Protein AF-K0Z812-F1 (afdb_monomer_lite)

Structure (mmCIF, N/CA/C/O backbone):
data_AF-K0Z812-F1
#
_entry.id   AF-K0Z812-F1
#
loop_
_atom_site.group_PDB
_atom_site.id
_atom_site.type_symbol
_atom_site.label_atom_id
_atom_site.label_alt_id
_atom_site.label_comp_id
_atom_site.label_asym_id
_atom_site.label_entity_id
_atom_site.label_seq_id
_atom_site.pdbx_PDB_ins_code
_atom_site.Cartn_x
_atom_site.Cartn_y
_atom_site.Cartn_z
_atom_site.occupancy
_atom_site.B_iso_or_equiv
_atom_site.auth_seq_id
_atom_site.auth_comp_id
_atom_site.auth_asym_id
_atom_site.auth_atom_id
_atom_site.pdbx_PDB_model_num
ATOM 1 N N . PHE A 1 1 ? 8.435 -4.847 -3.474 1.00 58.91 1 PHE A N 1
ATOM 2 C CA . PHE A 1 1 ? 7.929 -5.731 -2.408 1.00 58.91 1 PHE A CA 1
ATOM 3 C C . PHE A 1 1 ? 8.979 -5.856 -1.327 1.00 58.91 1 PHE A C 1
ATOM 5 O O . PHE A 1 1 ? 10.142 -6.065 -1.654 1.00 58.91 1 PHE A O 1
ATOM 12 N N . VAL A 1 2 ? 8.570 -5.692 -0.072 1.00 62.25 2 VAL A N 1
ATOM 13 C CA . VAL A 1 2 ? 9.416 -5.905 1.102 1.00 62.25 2 VAL A CA 1
ATOM 14 C C . VAL A 1 2 ? 9.025 -7.254 1.688 1.00 62.25 2 VAL A C 1
ATOM 16 O O . VAL A 1 2 ? 7.890 -7.426 2.107 1.00 62.25 2 VAL A O 1
ATOM 19 N N . TYR A 1 3 ? 9.936 -8.221 1.651 1.00 72.69 3 TYR A N 1
ATOM 20 C CA . TYR A 1 3 ? 9.693 -9.579 2.166 1.00 72.69 3 TYR A CA 1
ATOM 21 C C . TYR A 1 3 ? 10.886 -10.125 2.962 1.00 72.69 3 TYR A C 1
ATOM 23 O O . TYR A 1 3 ? 10.872 -11.259 3.429 1.00 72.69 3 TYR A O 1
ATOM 31 N N . ASN A 1 4 ? 11.951 -9.331 3.100 1.00 70.81 4 ASN A N 1
ATOM 32 C CA . ASN A 1 4 ? 13.080 -9.616 3.973 1.00 70.81 4 ASN A CA 1
ATOM 33 C C . ASN A 1 4 ? 13.702 -8.303 4.475 1.00 70.81 4 ASN A C 1
ATOM 35 O O . ASN A 1 4 ? 13.483 -7.237 3.900 1.00 70.81 4 ASN A O 1
ATOM 39 N N . GLN A 1 5 ? 14.519 -8.388 5.523 1.00 65.81 5 GLN A N 1
ATOM 40 C CA . GLN A 1 5 ? 15.109 -7.220 6.184 1.00 65.81 5 GLN A CA 1
ATOM 41 C C . GLN A 1 5 ? 15.986 -6.362 5.250 1.00 65.81 5 GLN A C 1
ATOM 43 O O . GLN A 1 5 ? 15.986 -5.141 5.335 1.00 65.81 5 GLN A O 1
ATOM 48 N N . ARG A 1 6 ? 16.675 -6.977 4.281 1.00 72.88 6 ARG A N 1
ATOM 49 C CA . ARG A 1 6 ? 17.511 -6.246 3.314 1.00 72.88 6 ARG A CA 1
ATOM 50 C C . ARG A 1 6 ? 16.681 -5.404 2.337 1.00 72.88 6 ARG A C 1
ATOM 52 O O . ARG A 1 6 ? 17.005 -4.248 2.086 1.00 72.88 6 ARG A O 1
ATOM 59 N N . THR A 1 7 ? 15.628 -5.988 1.764 1.00 76.25 7 THR A N 1
ATOM 60 C CA . THR A 1 7 ? 14.717 -5.281 0.846 1.00 76.25 7 THR A CA 1
ATOM 61 C C . THR A 1 7 ? 13.880 -4.248 1.585 1.00 76.25 7 THR A C 1
ATOM 63 O O . THR A 1 7 ? 13.607 -3.188 1.024 1.00 76.25 7 THR A O 1
ATOM 66 N N . ARG A 1 8 ? 13.546 -4.520 2.853 1.00 78.19 8 ARG A N 1
ATOM 67 C CA . ARG A 1 8 ? 12.929 -3.563 3.770 1.00 78.19 8 ARG A CA 1
ATOM 68 C C . ARG A 1 8 ? 13.746 -2.290 3.847 1.00 78.19 8 ARG A C 1
ATOM 70 O O . ARG A 1 8 ? 13.245 -1.238 3.467 1.00 78.19 8 ARG A O 1
ATOM 77 N N . ASP A 1 9 ? 14.995 -2.399 4.283 1.00 78.19 9 ASP A N 1
ATOM 78 C CA . ASP A 1 9 ? 15.815 -1.219 4.532 1.00 78.19 9 ASP A CA 1
ATOM 79 C C . ASP A 1 9 ? 16.061 -0.445 3.229 1.00 78.19 9 ASP A C 1
ATOM 81 O O . ASP A 1 9 ? 16.053 0.778 3.230 1.00 78.19 9 ASP A O 1
ATOM 85 N N . GLN A 1 10 ? 16.205 -1.118 2.084 1.00 79.81 10 GLN A N 1
ATOM 86 C CA . GLN A 1 10 ? 16.386 -0.427 0.805 1.00 79.81 10 GLN A CA 1
ATOM 87 C C . GLN A 1 10 ? 15.133 0.349 0.358 1.00 79.81 10 GLN A C 1
ATOM 89 O O . GLN A 1 10 ? 15.231 1.515 -0.026 1.00 79.81 10 GLN A O 1
ATOM 94 N N . VAL A 1 11 ? 13.957 -0.285 0.389 1.00 85.25 11 VAL A N 1
ATOM 95 C CA . VAL A 1 11 ? 12.711 0.321 -0.107 1.00 85.25 11 VAL A CA 1
ATOM 96 C C . VAL A 1 11 ? 12.183 1.361 0.876 1.00 85.25 11 VAL A C 1
ATOM 98 O O . VAL A 1 11 ? 11.852 2.477 0.475 1.00 85.25 11 VAL A O 1
ATOM 101 N N . LEU A 1 12 ? 12.133 1.022 2.165 1.00 86.75 12 LEU A N 1
ATOM 102 C CA . LEU A 1 12 ? 11.583 1.909 3.182 1.00 86.75 12 LEU A CA 1
ATOM 103 C C . LEU A 1 12 ? 12.490 3.109 3.441 1.00 86.75 12 LEU A C 1
ATOM 105 O O . LEU A 1 12 ? 11.960 4.190 3.672 1.00 86.75 12 LEU A O 1
ATOM 109 N N . ASN A 1 13 ? 13.821 2.988 3.342 1.00 88.25 13 ASN A N 1
ATOM 110 C CA . ASN A 1 13 ? 14.682 4.172 3.436 1.00 88.25 13 ASN A CA 1
ATOM 111 C C . ASN A 1 13 ? 14.466 5.134 2.268 1.00 88.25 13 ASN A C 1
ATOM 113 O O . ASN A 1 13 ? 14.434 6.343 2.487 1.00 88.25 13 ASN A O 1
ATOM 117 N N . SER A 1 14 ? 14.284 4.620 1.047 1.00 89.19 14 SER A N 1
ATOM 118 C CA . SER A 1 14 ? 13.990 5.469 -0.112 1.00 89.19 14 SER A CA 1
ATOM 119 C C . SER A 1 14 ? 12.664 6.211 0.067 1.00 89.19 14 SER A C 1
ATOM 121 O O . SER A 1 14 ? 12.622 7.430 -0.094 1.00 89.19 14 SER A O 1
ATOM 123 N N . LEU A 1 15 ? 11.605 5.510 0.488 1.00 90.88 15 LEU A N 1
ATOM 124 C CA . LEU A 1 15 ? 10.319 6.141 0.789 1.00 90.88 15 LEU A CA 1
ATOM 125 C C . LEU A 1 15 ? 10.441 7.162 1.930 1.00 90.88 15 LEU A C 1
ATOM 127 O O . LEU A 1 15 ? 9.929 8.271 1.818 1.00 90.88 15 LEU A O 1
ATOM 131 N N . ASN A 1 16 ? 11.177 6.827 2.991 1.00 92.00 16 ASN A N 1
ATOM 132 C CA . ASN A 1 16 ? 11.406 7.709 4.135 1.00 92.00 16 ASN A CA 1
ATOM 133 C C . ASN A 1 16 ? 12.079 9.021 3.717 1.00 92.00 16 ASN A C 1
ATOM 135 O O . ASN A 1 16 ? 11.671 10.096 4.144 1.00 92.00 16 ASN A O 1
ATOM 139 N N . GLN A 1 17 ? 13.090 8.954 2.847 1.00 90.94 17 GLN A N 1
ATOM 140 C CA . GLN A 1 17 ? 13.742 10.149 2.308 1.00 90.94 17 GLN A CA 1
ATOM 141 C C . GLN A 1 17 ? 12.770 11.022 1.507 1.00 90.94 17 GLN A C 1
ATOM 143 O O . GLN A 1 17 ? 12.786 12.243 1.659 1.00 90.94 17 GLN A O 1
ATOM 148 N N . ILE A 1 18 ? 11.900 10.407 0.697 1.00 91.94 18 ILE A N 1
ATOM 149 C CA . ILE A 1 18 ? 10.873 11.128 -0.066 1.00 91.94 18 ILE A CA 1
ATOM 150 C C . ILE A 1 18 ? 9.899 11.835 0.883 1.00 91.94 18 ILE A C 1
ATOM 152 O O . ILE A 1 18 ? 9.652 13.027 0.713 1.00 91.94 18 ILE A O 1
ATOM 156 N N . LEU A 1 19 ? 9.376 11.140 1.896 1.00 92.56 19 LEU A N 1
ATOM 157 C CA . LEU A 1 19 ? 8.429 11.727 2.851 1.00 92.56 19 LEU A CA 1
ATOM 158 C C . LEU A 1 19 ? 9.067 12.847 3.682 1.00 92.56 19 LEU A C 1
ATOM 160 O O . LEU A 1 19 ? 8.454 13.899 3.844 1.00 92.56 19 LEU A O 1
ATOM 164 N N . LYS A 1 20 ? 10.322 12.683 4.121 1.00 92.88 20 LYS A N 1
ATOM 165 C CA . LYS A 1 20 ? 11.082 13.741 4.809 1.00 92.88 20 LYS A CA 1
ATOM 166 C C . LYS A 1 20 ? 11.235 14.996 3.956 1.00 92.88 20 LYS A C 1
ATOM 168 O O . LYS A 1 20 ? 11.011 16.097 4.451 1.00 92.88 20 LYS A O 1
ATOM 173 N N . LEU A 1 21 ? 11.580 14.837 2.677 1.00 91.62 21 LEU A N 1
ATOM 174 C CA . LEU A 1 21 ? 11.695 15.964 1.751 1.00 91.62 21 LEU A CA 1
ATOM 175 C C . LEU A 1 21 ? 10.351 16.685 1.587 1.00 91.62 21 LEU A C 1
ATOM 177 O O . LEU A 1 21 ? 10.301 17.909 1.659 1.00 91.62 21 LEU A O 1
ATOM 181 N N . ARG A 1 22 ? 9.261 15.929 1.403 1.00 91.44 22 ARG A N 1
ATOM 182 C CA . ARG A 1 22 ? 7.909 16.490 1.264 1.00 91.44 22 ARG A CA 1
ATOM 183 C C . ARG A 1 22 ? 7.452 17.210 2.534 1.00 91.44 22 ARG A C 1
ATOM 185 O O . ARG A 1 22 ? 6.857 18.277 2.432 1.00 91.44 22 ARG A O 1
ATOM 192 N N . ARG A 1 23 ? 7.784 16.682 3.719 1.00 90.56 23 ARG A N 1
ATOM 193 C CA . ARG A 1 23 ? 7.514 17.336 5.012 1.00 90.56 23 ARG A CA 1
ATOM 194 C C . ARG A 1 23 ? 8.215 18.696 5.098 1.00 90.56 23 ARG A C 1
ATOM 196 O O . ARG A 1 23 ? 7.539 19.688 5.335 1.00 90.56 23 ARG A O 1
ATOM 203 N N . SER A 1 24 ? 9.514 18.760 4.783 1.00 89.62 24 SER A N 1
ATOM 204 C CA . SER A 1 24 ? 10.275 20.027 4.735 1.00 89.62 24 SER A CA 1
ATOM 205 C C . SER A 1 24 ? 9.658 21.026 3.754 1.00 89.62 24 SER A C 1
ATOM 207 O O . SER A 1 24 ? 9.414 22.174 4.100 1.00 89.62 24 SER A O 1
ATOM 209 N N . GLN A 1 25 ? 9.325 20.577 2.538 1.00 88.25 25 GLN A N 1
ATOM 210 C CA . GLN A 1 25 ? 8.702 21.430 1.517 1.00 88.25 25 GLN A CA 1
ATOM 211 C C . GLN A 1 25 ? 7.349 21.987 1.964 1.00 88.25 25 GLN A C 1
ATOM 213 O O . GLN A 1 25 ? 7.013 23.123 1.642 1.00 88.25 25 GLN A O 1
ATOM 218 N N . LYS A 1 26 ? 6.568 21.193 2.697 1.00 86.62 26 LYS A N 1
ATOM 219 C CA . LYS A 1 26 ? 5.289 21.623 3.255 1.00 86.62 26 LYS A CA 1
ATOM 220 C C . LYS A 1 26 ? 5.469 22.642 4.383 1.00 86.62 26 LYS A C 1
ATOM 222 O O . LYS A 1 26 ? 4.702 23.592 4.450 1.00 86.62 26 LYS A O 1
ATOM 227 N N . GLU A 1 27 ? 6.462 22.456 5.248 1.00 85.6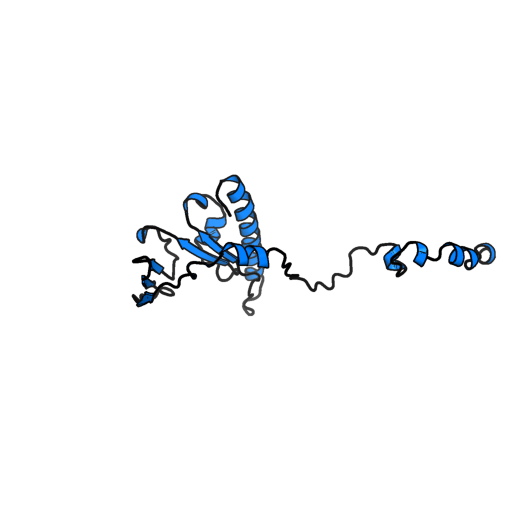9 27 GLU A N 1
ATOM 228 C CA . GLU A 1 27 ? 6.781 23.392 6.337 1.00 85.69 27 GLU A CA 1
ATOM 229 C C . GLU A 1 27 ? 7.329 24.731 5.811 1.00 85.69 27 GLU A C 1
ATOM 231 O O . GLU A 1 27 ? 7.041 25.787 6.373 1.00 85.69 27 GLU A O 1
ATOM 236 N N . GLU A 1 28 ? 8.082 24.701 4.708 1.00 83.25 28 GLU A N 1
ATOM 237 C CA . GLU A 1 28 ? 8.608 25.889 4.024 1.00 83.25 28 GLU A CA 1
ATOM 238 C C . GLU A 1 28 ? 7.547 26.617 3.181 1.00 83.25 28 GLU A C 1
ATOM 240 O O . GLU A 1 28 ? 7.614 27.839 3.004 1.00 83.25 28 GLU A O 1
ATOM 245 N N . ALA A 1 29 ? 6.557 25.889 2.657 1.00 74.56 29 ALA A N 1
ATOM 246 C CA . ALA A 1 29 ? 5.450 26.474 1.920 1.00 74.56 29 ALA A CA 1
ATOM 247 C C . ALA A 1 29 ? 4.619 27.365 2.856 1.00 74.56 29 ALA A C 1
ATOM 249 O O . ALA A 1 29 ? 4.039 26.925 3.848 1.00 74.56 29 ALA A O 1
ATOM 250 N N . THR A 1 30 ? 4.537 28.658 2.537 1.00 60.22 30 THR A N 1
ATOM 251 C CA . THR A 1 30 ? 3.676 29.584 3.279 1.00 60.22 30 THR A CA 1
ATOM 252 C C . THR A 1 30 ? 2.234 29.072 3.186 1.00 60.22 30 THR A C 1
ATOM 254 O O . THR A 1 30 ? 1.785 28.795 2.080 1.00 60.22 30 THR A O 1
ATOM 257 N N . HIS A 1 31 ? 1.525 28.985 4.322 1.00 58.34 31 HIS A N 1
ATOM 258 C CA . HIS A 1 31 ? 0.164 28.453 4.587 1.00 58.34 31 HIS A CA 1
ATOM 259 C C . HIS A 1 31 ? -0.979 28.655 3.550 1.00 58.34 31 HIS A C 1
ATOM 261 O O . HIS A 1 31 ? -2.111 28.259 3.820 1.00 58.34 31 HIS A O 1
ATOM 267 N N . LYS A 1 32 ? -0.760 29.304 2.404 1.00 54.28 32 LYS A N 1
ATOM 268 C CA . LYS A 1 32 ? -1.778 29.673 1.413 1.00 54.28 32 LYS A CA 1
ATOM 269 C C . LYS A 1 32 ? -1.907 28.728 0.216 1.00 54.28 32 LYS A C 1
ATOM 271 O O . LYS A 1 32 ? -2.903 28.850 -0.488 1.00 54.28 32 LYS A O 1
ATOM 276 N N . GLU A 1 33 ? -0.986 27.791 -0.006 1.00 55.53 33 GLU A N 1
ATOM 277 C CA . GLU A 1 33 ? -1.113 26.807 -1.091 1.00 55.53 33 GLU A CA 1
ATOM 278 C C . GLU A 1 33 ? -1.049 25.380 -0.545 1.00 55.53 33 GLU A C 1
ATOM 280 O O . GLU A 1 33 ? -0.054 24.969 0.046 1.00 55.53 33 GLU A O 1
ATOM 285 N N . SER A 1 34 ? -2.125 24.612 -0.742 1.00 59.72 34 SER A N 1
ATOM 286 C CA . SER A 1 34 ? -2.127 23.170 -0.499 1.00 59.72 34 SER A CA 1
ATOM 287 C C . SER A 1 34 ? -1.229 22.504 -1.542 1.00 59.72 34 SER A C 1
ATOM 289 O O . SER A 1 34 ? -1.623 22.345 -2.702 1.00 59.72 34 SER A O 1
ATOM 291 N N . THR A 1 35 ? -0.011 22.142 -1.156 1.00 70.19 35 THR A N 1
ATOM 292 C CA . THR A 1 35 ? 0.916 21.429 -2.033 1.00 70.19 35 THR A CA 1
ATOM 293 C C . THR A 1 35 ? 0.464 19.977 -2.177 1.00 70.19 35 THR A C 1
ATOM 295 O O . THR A 1 35 ? 0.576 19.163 -1.266 1.00 70.19 35 THR A O 1
ATOM 298 N N . LEU A 1 36 ? -0.084 19.640 -3.344 1.00 79.19 36 LEU A N 1
ATOM 299 C CA . LEU A 1 36 ? -0.382 18.257 -3.706 1.00 79.19 36 LEU A CA 1
ATOM 300 C C . LEU A 1 36 ? 0.896 17.589 -4.213 1.00 79.19 36 LEU A C 1
ATOM 302 O O . LEU A 1 36 ? 1.455 17.977 -5.240 1.00 79.19 36 LEU A O 1
ATOM 306 N N . PHE A 1 37 ? 1.363 16.571 -3.497 1.00 87.81 37 PHE A N 1
ATOM 307 C CA . PHE A 1 37 ? 2.573 15.854 -3.873 1.00 87.81 37 PHE A CA 1
ATOM 308 C C . PHE A 1 37 ? 2.285 14.732 -4.867 1.00 87.81 37 PHE A C 1
ATOM 310 O O . PHE A 1 37 ? 1.422 13.880 -4.649 1.00 87.81 37 PHE A O 1
ATOM 317 N N . HIS A 1 38 ? 3.055 14.691 -5.954 1.00 83.19 38 HIS A N 1
ATOM 318 C CA . HIS A 1 38 ? 2.987 13.631 -6.956 1.00 83.19 38 HIS A CA 1
ATOM 319 C C . HIS A 1 38 ? 4.343 12.919 -7.106 1.00 83.19 38 HIS A C 1
ATOM 321 O O . HIS A 1 38 ? 5.391 13.541 -6.915 1.00 83.19 38 HIS A O 1
ATOM 327 N N . PRO A 1 39 ? 4.352 11.607 -7.406 1.00 87.62 39 PRO A N 1
ATOM 328 C CA . PRO A 1 39 ? 3.183 10.722 -7.428 1.00 87.62 39 PRO A CA 1
ATOM 329 C C . PRO A 1 39 ? 2.639 10.461 -6.010 1.00 87.62 39 PRO A C 1
ATOM 331 O O . PRO A 1 39 ? 3.371 10.610 -5.025 1.00 87.62 39 PRO A O 1
ATOM 334 N N . HIS A 1 40 ? 1.360 10.089 -5.919 1.00 91.56 40 HIS A N 1
ATOM 335 C CA . HIS A 1 40 ? 0.753 9.624 -4.670 1.00 91.56 40 HIS A CA 1
ATOM 336 C C . HIS A 1 40 ? 1.126 8.161 -4.437 1.00 91.56 40 HIS A C 1
ATOM 338 O O . HIS A 1 40 ? 0.930 7.326 -5.322 1.00 91.56 40 HIS A O 1
ATOM 344 N N . TYR A 1 41 ? 1.677 7.847 -3.270 1.00 92.00 41 TYR A N 1
ATOM 345 C CA . TYR A 1 41 ? 2.083 6.489 -2.920 1.00 92.00 41 TYR A CA 1
ATOM 346 C C . TYR A 1 41 ? 0.973 5.779 -2.149 1.00 92.00 41 TYR A C 1
ATOM 348 O O . TYR A 1 41 ? 0.372 6.354 -1.251 1.00 92.00 41 TYR A O 1
ATOM 356 N N . VAL A 1 42 ? 0.719 4.513 -2.477 1.00 92.06 42 VAL A N 1
ATOM 357 C CA . VAL A 1 42 ? -0.163 3.641 -1.691 1.00 92.06 42 VAL A CA 1
ATOM 358 C C . VAL A 1 42 ? 0.685 2.508 -1.135 1.00 92.06 42 VAL A C 1
ATOM 360 O O . VAL A 1 42 ? 1.282 1.746 -1.898 1.00 92.06 42 VAL A O 1
ATOM 363 N N . VAL A 1 43 ? 0.766 2.417 0.190 1.00 90.69 43 VAL A N 1
ATOM 364 C CA . VAL A 1 43 ? 1.527 1.381 0.889 1.00 90.69 43 VAL A CA 1
ATOM 365 C C . VAL A 1 43 ? 0.551 0.381 1.487 1.00 90.69 43 VAL A C 1
ATOM 367 O O . VAL A 1 43 ? -0.252 0.724 2.348 1.00 90.69 43 VAL A O 1
ATOM 370 N N . LEU A 1 44 ? 0.637 -0.864 1.023 1.00 90.12 44 LEU A N 1
ATOM 371 C CA . LEU A 1 44 ? -0.090 -1.991 1.597 1.00 90.12 44 LEU A CA 1
ATOM 372 C C . LEU A 1 44 ? 0.819 -2.696 2.611 1.00 90.12 44 LEU A C 1
ATOM 374 O O . LEU A 1 44 ? 1.864 -3.231 2.229 1.00 90.12 44 LEU A O 1
ATOM 378 N N . VAL A 1 45 ? 0.423 -2.702 3.880 1.00 87.50 45 VAL A N 1
ATOM 379 C CA . VAL A 1 45 ? 1.123 -3.396 4.966 1.00 87.50 45 VAL A CA 1
ATOM 380 C C . VAL A 1 45 ? 0.317 -4.635 5.330 1.00 87.50 45 VAL A C 1
ATOM 382 O O . VAL A 1 45 ? -0.795 -4.533 5.835 1.00 87.50 45 VAL A O 1
ATOM 385 N N . THR A 1 46 ? 0.871 -5.807 5.031 1.00 86.31 46 THR A N 1
ATOM 386 C CA . THR A 1 46 ? 0.246 -7.109 5.330 1.00 86.31 46 THR A CA 1
ATOM 387 C C . THR A 1 46 ? 0.831 -7.794 6.561 1.00 86.31 46 THR A C 1
ATOM 389 O O . THR A 1 46 ? 0.327 -8.824 6.982 1.00 86.31 46 THR A O 1
ATOM 392 N N . ASP A 1 47 ? 1.962 -7.295 7.056 1.00 83.88 47 ASP A N 1
ATOM 393 C CA . ASP A 1 47 ? 2.602 -7.760 8.283 1.00 83.88 47 ASP A CA 1
ATOM 394 C C . ASP A 1 47 ? 3.316 -6.564 8.915 1.00 83.88 47 ASP A C 1
ATOM 396 O O . ASP A 1 47 ? 4.365 -6.119 8.431 1.00 83.88 47 ASP A O 1
ATOM 400 N N . GLU A 1 48 ? 2.731 -6.018 9.980 1.00 80.00 48 GLU A N 1
ATOM 401 C CA . GLU A 1 48 ? 3.282 -4.873 10.707 1.00 80.00 48 GLU A CA 1
ATOM 402 C C . GLU A 1 48 ? 4.674 -5.171 11.286 1.00 80.00 48 GLU A C 1
ATOM 404 O O . GLU A 1 48 ? 5.527 -4.285 11.388 1.00 80.00 48 GLU A O 1
ATOM 409 N N . LYS A 1 49 ? 4.994 -6.443 11.562 1.00 82.94 49 LYS A N 1
ATOM 410 C CA . LYS A 1 49 ? 6.303 -6.818 12.117 1.00 82.94 49 LYS A CA 1
ATOM 411 C C . LYS A 1 49 ? 7.458 -6.496 11.185 1.00 82.94 49 LYS A C 1
ATOM 413 O O . LYS A 1 49 ? 8.593 -6.347 11.632 1.00 82.94 49 LYS A O 1
ATOM 418 N N . LEU A 1 50 ? 7.183 -6.380 9.889 1.00 80.12 50 LEU A N 1
ATOM 419 C CA . LEU A 1 50 ? 8.186 -5.987 8.914 1.00 80.12 50 LEU A CA 1
ATOM 420 C C . LEU A 1 50 ? 8.541 -4.507 9.017 1.00 80.12 50 LEU A C 1
ATOM 422 O O . LEU A 1 50 ? 9.655 -4.157 8.647 1.00 80.12 50 LEU A O 1
ATOM 426 N N . ILE A 1 51 ? 7.647 -3.648 9.502 1.00 82.81 51 ILE A N 1
ATOM 427 C CA . ILE A 1 51 ? 7.908 -2.210 9.648 1.00 82.81 51 ILE A CA 1
ATOM 428 C C . ILE A 1 51 ? 8.286 -1.813 11.077 1.00 82.81 51 ILE A C 1
ATOM 430 O O . ILE A 1 51 ? 8.847 -0.730 11.247 1.00 82.81 51 ILE A O 1
ATOM 434 N N . LEU A 1 52 ? 8.075 -2.698 12.060 1.00 80.19 52 LEU A N 1
ATOM 435 C CA . LEU A 1 52 ? 8.544 -2.516 13.436 1.00 80.19 52 LEU A CA 1
ATOM 436 C C . LEU A 1 52 ? 10.026 -2.105 13.479 1.00 80.19 52 LEU A C 1
ATOM 438 O O . LEU A 1 52 ? 10.869 -2.603 12.723 1.00 80.19 52 LEU A O 1
ATOM 442 N N . ASP A 1 53 ? 10.316 -1.154 14.367 1.00 82.56 53 ASP A N 1
ATOM 443 C CA . ASP A 1 53 ? 11.624 -0.525 14.595 1.00 82.56 53 ASP A CA 1
ATOM 444 C C . ASP A 1 53 ? 12.227 0.232 13.394 1.00 82.56 53 ASP A C 1
ATOM 446 O O . ASP A 1 53 ? 13.365 0.706 13.459 1.00 82.56 53 ASP A O 1
ATOM 450 N N . HIS A 1 54 ? 11.493 0.388 12.287 1.00 85.50 54 HIS A N 1
ATOM 451 C CA . HIS A 1 54 ? 11.943 1.201 11.162 1.00 85.50 54 HIS A CA 1
ATOM 452 C C . HIS A 1 54 ? 11.540 2.673 11.349 1.00 85.50 54 HIS A C 1
ATOM 454 O O . HIS A 1 54 ? 10.415 2.983 11.726 1.00 85.50 54 HIS A O 1
ATOM 460 N N . ILE A 1 55 ? 12.428 3.6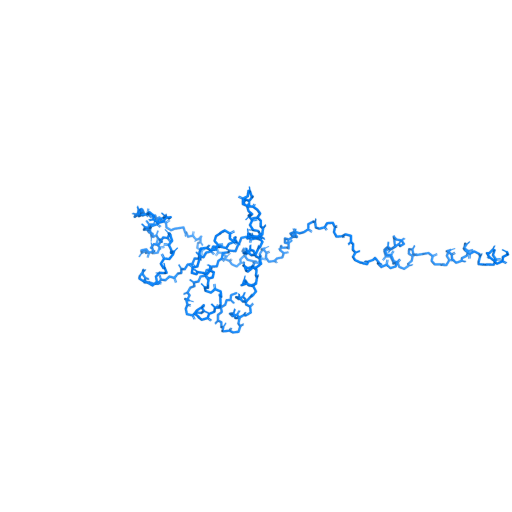06 10.985 1.00 87.00 55 ILE A N 1
ATOM 461 C CA . ILE A 1 55 ? 12.216 5.065 11.139 1.00 87.00 55 ILE A CA 1
ATOM 462 C C . ILE A 1 55 ? 10.956 5.554 10.401 1.00 87.00 55 ILE A C 1
ATOM 464 O O . ILE A 1 55 ? 10.327 6.521 10.809 1.00 87.00 55 ILE A O 1
ATOM 468 N N . ILE A 1 56 ? 10.564 4.865 9.324 1.00 87.50 56 ILE A N 1
ATOM 469 C CA . ILE A 1 56 ? 9.333 5.163 8.568 1.00 87.50 56 ILE A CA 1
ATOM 470 C C . ILE A 1 56 ? 8.070 5.086 9.439 1.00 87.50 56 ILE A C 1
ATOM 472 O O . ILE A 1 56 ? 7.081 5.721 9.094 1.00 87.50 56 ILE A O 1
ATOM 476 N N . MET A 1 57 ? 8.094 4.343 10.556 1.00 85.94 57 MET A N 1
ATOM 477 C CA . MET A 1 57 ? 6.939 4.229 11.446 1.00 85.94 57 MET A CA 1
ATOM 478 C C . MET A 1 57 ? 6.483 5.578 11.991 1.00 85.94 57 MET A C 1
ATOM 480 O O . MET A 1 57 ? 5.293 5.734 12.224 1.00 85.94 57 MET A O 1
ATOM 484 N N . GLU A 1 58 ? 7.376 6.562 12.138 1.00 87.06 58 GLU A N 1
ATOM 485 C CA . GLU A 1 58 ? 6.992 7.931 12.510 1.00 87.06 58 GLU A CA 1
ATOM 486 C C . GLU A 1 58 ? 5.922 8.475 11.548 1.00 87.06 58 GLU A C 1
ATOM 488 O O . GLU A 1 58 ? 4.855 8.901 11.975 1.00 87.06 58 GLU A O 1
ATOM 493 N N . PHE A 1 59 ? 6.154 8.328 10.241 1.00 88.56 59 PHE A N 1
ATOM 494 C CA . PHE A 1 59 ? 5.222 8.749 9.194 1.00 88.56 59 PHE A CA 1
ATOM 495 C C . PHE A 1 59 ? 4.003 7.850 9.042 1.00 88.56 59 PHE A C 1
ATOM 497 O O . PHE A 1 59 ? 3.057 8.256 8.382 1.00 88.56 59 PHE A O 1
ATOM 504 N N . PHE A 1 60 ? 4.062 6.607 9.523 1.00 86.94 60 PHE A N 1
ATOM 505 C CA . PHE A 1 60 ? 2.931 5.678 9.433 1.00 86.94 60 PHE A CA 1
ATOM 506 C C . PHE A 1 60 ? 2.037 5.727 10.666 1.00 86.94 60 PHE A C 1
ATOM 508 O O . PHE A 1 60 ? 0.876 5.332 10.603 1.00 86.94 60 PHE A O 1
ATOM 515 N N . THR A 1 61 ? 2.592 6.208 11.776 1.00 82.25 61 THR A N 1
ATOM 516 C CA . THR A 1 61 ? 1.840 6.562 12.971 1.00 82.25 61 THR A CA 1
ATOM 517 C C . THR A 1 61 ? 1.163 7.906 12.745 1.00 82.25 61 THR A C 1
ATOM 519 O O . THR A 1 61 ? -0.016 8.036 13.038 1.00 82.25 61 THR A O 1
ATOM 522 N N . GLU A 1 62 ? 1.861 8.897 12.190 1.00 81.62 62 GLU A N 1
ATOM 523 C CA . GLU A 1 62 ? 1.228 10.127 11.700 1.00 81.62 62 GLU A CA 1
ATOM 524 C C . GLU A 1 62 ? 0.402 9.840 10.427 1.00 81.62 62 GLU A C 1
ATOM 526 O O . GLU A 1 62 ? 0.665 8.862 9.738 1.00 81.62 62 GLU A O 1
ATOM 531 N N . ASP A 1 63 ? -0.604 10.659 10.101 1.00 84.06 63 ASP A N 1
ATOM 532 C CA . ASP A 1 63 ? -1.345 10.542 8.832 1.00 84.06 63 ASP A CA 1
ATOM 533 C C . ASP A 1 63 ? -0.527 11.189 7.692 1.00 84.06 63 ASP A C 1
ATOM 535 O O . ASP A 1 63 ? -0.419 12.420 7.639 1.00 84.06 63 ASP A O 1
ATOM 539 N N . PRO A 1 64 ? 0.065 10.414 6.755 1.00 88.00 64 PRO A N 1
ATOM 540 C CA . PRO A 1 64 ? 0.929 10.965 5.721 1.00 88.00 64 PRO A CA 1
ATOM 541 C C . PRO A 1 64 ? 0.153 11.354 4.454 1.00 88.00 64 PRO A C 1
ATOM 543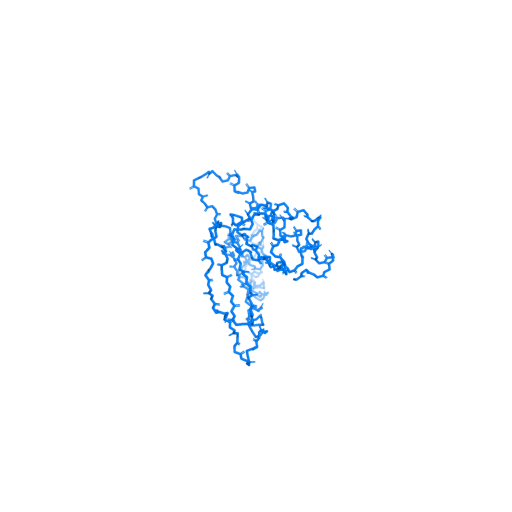 O O . PRO A 1 64 ? 0.775 11.619 3.418 1.00 88.00 64 PRO A O 1
ATOM 546 N N . THR A 1 65 ? -1.185 11.414 4.506 1.00 88.25 65 THR A N 1
ATOM 547 C CA . THR A 1 65 ? -2.037 11.735 3.348 1.00 88.25 65 THR A CA 1
ATOM 548 C C . THR A 1 65 ? -1.659 13.081 2.733 1.00 88.25 65 THR A C 1
ATOM 550 O O . THR A 1 65 ? -1.521 13.195 1.513 1.00 88.25 65 THR A O 1
ATOM 553 N N . GLU A 1 66 ? -1.361 14.078 3.567 1.00 87.75 66 GLU A N 1
ATOM 554 C CA . GLU A 1 66 ? -0.914 15.404 3.123 1.00 87.75 66 GLU A CA 1
ATOM 555 C C . GLU A 1 66 ? 0.483 15.396 2.481 1.00 87.75 66 GLU A C 1
ATOM 557 O O . GLU A 1 66 ? 0.837 16.325 1.763 1.00 87.75 66 GLU A O 1
ATOM 562 N N . LEU A 1 67 ? 1.279 14.345 2.696 1.00 90.25 67 LEU A N 1
ATOM 563 C CA . LEU A 1 67 ? 2.569 14.122 2.034 1.00 90.25 67 LEU A CA 1
ATOM 564 C C . LEU A 1 67 ? 2.419 13.294 0.747 1.00 90.25 67 LEU A C 1
ATOM 566 O O . LEU A 1 67 ? 3.417 12.864 0.158 1.00 90.25 67 LEU A O 1
ATOM 570 N N . GLY A 1 68 ? 1.188 13.052 0.289 1.00 90.62 68 GLY A N 1
ATOM 571 C CA . GLY A 1 68 ? 0.895 12.251 -0.897 1.00 90.62 68 GLY A CA 1
ATOM 572 C C . GLY A 1 68 ? 1.214 10.770 -0.694 1.00 90.62 68 GLY A C 1
ATOM 573 O O . GLY A 1 68 ? 1.837 10.149 -1.563 1.00 90.62 68 GLY A O 1
ATOM 574 N N . CYS A 1 69 ? 0.879 10.228 0.476 1.00 92.88 69 CYS A N 1
ATOM 575 C CA . CYS A 1 69 ? 1.039 8.818 0.808 1.00 92.88 69 CYS A CA 1
ATOM 576 C C . CYS A 1 69 ? -0.184 8.315 1.583 1.00 92.88 69 CYS A C 1
ATOM 578 O O . CYS A 1 69 ? -0.564 8.914 2.578 1.00 92.88 69 CYS A O 1
ATOM 580 N N . SER A 1 70 ? -0.779 7.203 1.159 1.00 91.19 70 SER A N 1
ATOM 581 C CA . SER A 1 70 ? -1.871 6.529 1.871 1.00 91.19 70 SER A CA 1
ATOM 582 C C . SER A 1 70 ? -1.451 5.135 2.307 1.00 91.19 70 SER A C 1
ATOM 584 O O . SER A 1 70 ? -0.711 4.444 1.601 1.00 91.19 70 SER A O 1
ATOM 586 N N . LEU A 1 71 ? -1.952 4.720 3.464 1.00 89.81 71 LEU A N 1
ATOM 587 C CA . LEU A 1 71 ? -1.618 3.453 4.098 1.00 89.81 71 LEU A CA 1
ATOM 588 C C . LEU A 1 71 ? -2.847 2.554 4.126 1.00 89.81 71 LEU A C 1
ATOM 590 O O . LEU A 1 71 ? -3.949 3.004 4.429 1.00 89.81 71 LEU A O 1
ATOM 594 N N . ILE A 1 72 ? -2.649 1.281 3.807 1.00 90.81 72 ILE A N 1
ATOM 595 C CA . ILE A 1 72 ? -3.667 0.243 3.917 1.00 90.81 72 ILE A CA 1
ATOM 596 C C . ILE A 1 72 ? -3.055 -0.881 4.744 1.00 90.81 72 ILE A C 1
ATOM 598 O O . ILE A 1 72 ? -2.150 -1.575 4.276 1.00 90.81 72 ILE A O 1
ATOM 602 N N . PHE A 1 73 ? -3.549 -1.043 5.966 1.00 88.38 73 PHE A N 1
ATOM 603 C CA . PHE A 1 73 ? -3.168 -2.135 6.853 1.00 88.38 73 PHE A CA 1
ATOM 604 C C . PHE A 1 73 ? -4.131 -3.303 6.673 1.00 88.38 73 PHE A C 1
ATOM 606 O O . PHE A 1 73 ? -5.346 -3.113 6.589 1.00 88.38 73 PHE A O 1
ATOM 613 N N . VAL A 1 74 ? -3.579 -4.507 6.589 1.00 88.88 74 VAL A N 1
ATOM 614 C CA . VAL A 1 74 ? -4.340 -5.752 6.532 1.00 88.88 74 VAL A CA 1
ATOM 615 C C . VAL A 1 74 ? -4.019 -6.530 7.795 1.00 88.88 74 VAL A C 1
ATOM 617 O O . VAL A 1 74 ? -2.916 -7.047 7.929 1.00 88.88 74 VAL A O 1
ATOM 620 N N . GLU A 1 75 ? -4.992 -6.597 8.696 1.00 87.00 75 GLU A N 1
ATOM 621 C CA . GLU A 1 75 ? -4.874 -7.256 9.995 1.00 87.00 75 GLU A CA 1
ATOM 622 C C . GLU A 1 75 ? -5.984 -8.293 10.170 1.00 87.00 75 GLU A C 1
ATOM 624 O O . GLU A 1 75 ? -7.119 -8.086 9.738 1.00 87.00 75 GLU A O 1
ATOM 629 N N . ASP A 1 76 ? -5.662 -9.394 10.852 1.00 83.56 76 ASP A N 1
ATOM 630 C CA . ASP A 1 76 ? -6.632 -10.451 11.167 1.00 83.56 76 ASP A CA 1
ATOM 631 C C . ASP A 1 76 ? -7.535 -10.080 12.356 1.00 83.56 76 ASP A C 1
ATOM 633 O O . ASP A 1 76 ? -8.634 -10.618 12.510 1.00 83.56 76 ASP A O 1
ATOM 637 N N . VAL A 1 77 ? -7.072 -9.179 13.230 1.00 81.88 77 VAL A N 1
ATOM 638 C CA . VAL A 1 77 ? -7.759 -8.816 14.475 1.00 81.88 77 VAL A CA 1
ATOM 639 C C . VAL A 1 77 ? -7.949 -7.304 14.541 1.00 81.88 77 VAL A C 1
ATOM 641 O O . VAL A 1 77 ? -6.984 -6.550 14.493 1.00 81.88 77 VAL A O 1
ATOM 644 N N . MET A 1 78 ? -9.193 -6.850 14.735 1.00 75.12 78 MET A N 1
ATOM 645 C CA . MET A 1 78 ? -9.515 -5.415 14.835 1.00 75.12 78 MET A CA 1
ATOM 646 C C . MET A 1 78 ? -8.743 -4.688 15.943 1.00 75.12 78 MET A C 1
ATOM 648 O O . MET A 1 78 ? -8.455 -3.508 15.799 1.00 75.12 78 MET A O 1
ATOM 652 N N . SER A 1 79 ? -8.399 -5.362 17.043 1.00 73.56 79 SER A N 1
ATOM 653 C CA . SER A 1 79 ? -7.631 -4.751 18.137 1.00 73.56 79 SER A CA 1
ATOM 654 C C . SER A 1 79 ? -6.162 -4.492 17.797 1.00 73.56 79 SER A C 1
ATOM 656 O O . SER A 1 79 ? -5.492 -3.818 18.569 1.00 73.56 79 SER A O 1
ATOM 658 N N . SER A 1 80 ? -5.655 -5.059 16.701 1.00 75.75 80 SER A N 1
ATOM 659 C CA . SER A 1 80 ? -4.289 -4.822 16.216 1.00 75.75 80 SER A CA 1
ATOM 660 C C . SER A 1 80 ? -4.185 -3.560 15.358 1.00 75.75 80 SER A C 1
ATOM 662 O O . SER A 1 80 ? -3.091 -3.162 14.982 1.00 75.75 80 SER A O 1
ATOM 664 N N . LEU A 1 81 ? -5.314 -2.934 15.022 1.00 75.81 81 LEU A N 1
ATOM 665 C CA . LEU A 1 81 ? -5.343 -1.709 14.236 1.00 75.81 81 LEU A CA 1
ATOM 666 C C . LEU A 1 81 ? -4.756 -0.545 15.050 1.00 75.81 81 LEU A C 1
ATOM 668 O O . LEU A 1 81 ? -5.142 -0.322 16.197 1.00 75.81 81 LEU A O 1
ATOM 672 N N . SER A 1 82 ? -3.838 0.203 14.436 1.00 70.88 82 SER A N 1
ATOM 673 C CA . SER A 1 82 ? -3.259 1.421 15.012 1.00 70.88 82 SER A CA 1
ATOM 674 C C . SER A 1 82 ? -4.329 2.481 15.316 1.00 70.88 82 SER A C 1
ATOM 676 O O . SER A 1 82 ? -5.340 2.586 14.618 1.00 70.88 82 SER A O 1
ATOM 678 N N . GLU A 1 83 ? -4.087 3.304 16.338 1.00 69.44 83 GLU A N 1
ATOM 679 C CA . GLU A 1 83 ? -5.046 4.291 16.860 1.00 69.44 83 GLU A CA 1
ATOM 680 C C . GLU A 1 83 ? -5.458 5.363 15.838 1.00 69.44 83 GLU A C 1
ATOM 682 O O . GLU A 1 83 ? -6.551 5.914 15.931 1.00 69.44 83 GLU A O 1
ATOM 687 N N . ASN A 1 84 ? -4.620 5.640 14.836 1.00 74.56 84 ASN A N 1
ATOM 688 C CA . ASN A 1 84 ? -4.867 6.694 13.846 1.00 74.56 84 ASN A CA 1
ATOM 689 C C . ASN A 1 84 ? -5.638 6.211 12.606 1.00 74.56 84 ASN A C 1
ATOM 691 O O . ASN A 1 84 ? -5.765 6.940 11.621 1.00 74.56 84 ASN A O 1
ATOM 695 N N . ILE A 1 85 ? -6.164 4.984 12.632 1.00 81.00 85 ILE A N 1
ATOM 696 C CA . ILE A 1 85 ? -6.953 4.438 11.528 1.00 81.00 85 ILE A CA 1
ATOM 697 C C . ILE A 1 85 ? -8.347 5.068 11.528 1.00 81.00 85 ILE A C 1
ATOM 699 O O . ILE A 1 85 ? -9.163 4.837 12.415 1.00 81.00 85 ILE A O 1
ATOM 703 N N . GLN A 1 86 ? -8.627 5.847 10.484 1.00 85.81 86 GLN A N 1
ATOM 704 C CA . GLN A 1 86 ? -9.901 6.554 10.329 1.00 85.81 86 GLN A CA 1
ATOM 705 C C . GLN A 1 86 ? -10.974 5.708 9.630 1.00 85.81 86 GLN A C 1
ATOM 707 O O . GLN A 1 86 ? -12.165 5.900 9.859 1.00 85.81 86 GLN A O 1
ATOM 712 N N . THR A 1 87 ? -10.575 4.764 8.778 1.00 90.50 87 THR A N 1
ATOM 713 C CA . THR A 1 87 ? -11.505 3.952 7.984 1.00 90.50 87 THR A CA 1
ATOM 714 C C . THR A 1 87 ? -11.217 2.478 8.209 1.00 90.50 87 THR A C 1
ATOM 716 O O . THR A 1 87 ? -10.099 2.016 7.989 1.00 90.50 87 THR A O 1
ATOM 719 N N . VAL A 1 88 ? -12.238 1.733 8.633 1.00 92.00 88 VAL A N 1
ATOM 720 C CA . VAL A 1 88 ? -12.144 0.307 8.962 1.00 92.00 88 VAL A CA 1
ATOM 721 C C . VAL A 1 88 ? -13.126 -0.474 8.105 1.00 92.00 88 VAL A C 1
ATOM 723 O O . VAL A 1 88 ? -14.342 -0.273 8.168 1.00 92.00 88 VAL A O 1
ATOM 726 N N . ILE A 1 89 ? -12.581 -1.410 7.335 1.00 93.06 89 ILE A N 1
ATOM 727 C CA . ILE A 1 89 ? -13.337 -2.338 6.501 1.00 93.06 89 ILE A CA 1
ATOM 728 C C . ILE A 1 89 ? -13.137 -3.740 7.065 1.00 93.06 89 ILE A C 1
ATOM 730 O O . ILE A 1 89 ? -12.012 -4.221 7.156 1.00 93.06 89 ILE A O 1
ATOM 734 N N . ASN A 1 90 ? -14.235 -4.402 7.417 1.00 92.25 90 ASN A N 1
ATOM 735 C CA . ASN A 1 90 ? -14.226 -5.787 7.862 1.00 92.25 90 ASN A CA 1
ATOM 736 C C . ASN A 1 90 ? -14.670 -6.709 6.722 1.00 92.25 90 ASN A C 1
ATOM 738 O O . ASN A 1 90 ? -15.730 -6.508 6.129 1.00 92.25 90 ASN A O 1
ATOM 742 N N . ILE A 1 91 ? -13.884 -7.739 6.426 1.00 92.38 91 ILE A N 1
ATOM 743 C CA . ILE A 1 91 ? -14.219 -8.748 5.419 1.00 92.38 91 ILE A CA 1
ATOM 744 C C . ILE A 1 91 ? -14.884 -9.928 6.131 1.00 92.38 91 ILE A C 1
ATOM 746 O O . ILE A 1 91 ? -14.227 -10.667 6.857 1.00 92.38 91 ILE A O 1
ATOM 750 N N . LYS A 1 92 ? -16.201 -10.091 5.945 1.00 89.38 92 LYS A N 1
ATOM 751 C CA . LYS A 1 92 ? -16.997 -11.117 6.644 1.00 89.38 92 LYS A CA 1
ATOM 752 C C . LYS A 1 92 ? -16.824 -12.491 6.007 1.00 89.38 92 LYS A C 1
ATOM 754 O O . LYS A 1 92 ? -16.605 -13.483 6.697 1.00 89.38 92 LYS A O 1
ATOM 759 N N . ASP A 1 93 ? -16.949 -12.548 4.687 1.00 90.81 93 ASP A N 1
ATOM 760 C CA . ASP A 1 93 ? -16.796 -13.770 3.908 1.00 90.81 93 ASP A CA 1
ATOM 761 C C . ASP A 1 93 ? -16.190 -13.466 2.531 1.00 90.81 93 ASP A C 1
ATOM 763 O O . ASP A 1 93 ? -15.738 -12.355 2.254 1.00 90.81 93 ASP A O 1
ATOM 767 N N . ARG A 1 94 ? -16.151 -14.473 1.651 1.00 89.25 94 ARG A N 1
ATOM 768 C CA . ARG A 1 94 ? -15.563 -14.332 0.316 1.00 89.25 94 ARG A CA 1
ATOM 769 C C . ARG A 1 94 ? -16.237 -13.243 -0.523 1.00 89.25 94 ARG A C 1
ATOM 771 O O . ARG A 1 94 ? -15.556 -12.658 -1.348 1.00 89.25 94 ARG A O 1
ATOM 778 N N . ASN A 1 95 ? -17.526 -12.986 -0.332 1.00 93.44 95 ASN A N 1
ATOM 779 C CA . ASN A 1 95 ? -18.358 -12.160 -1.200 1.00 93.44 95 ASN A CA 1
ATOM 780 C C . ASN A 1 95 ? -18.915 -10.913 -0.495 1.00 93.44 95 ASN A C 1
ATOM 782 O O . ASN A 1 95 ? -19.474 -10.045 -1.171 1.00 93.44 95 ASN A O 1
ATOM 786 N N . THR A 1 96 ? -18.830 -10.831 0.833 1.00 95.31 96 THR A N 1
ATOM 787 C CA . THR A 1 96 ? -19.403 -9.743 1.628 1.00 95.31 96 THR A CA 1
ATOM 788 C C . THR A 1 96 ? -18.384 -9.115 2.572 1.00 95.31 96 THR A C 1
ATOM 790 O O . THR A 1 96 ? -17.528 -9.778 3.162 1.00 95.31 96 THR A O 1
ATOM 793 N N . GLY A 1 97 ? -18.497 -7.800 2.716 1.00 94.50 97 GLY A N 1
ATOM 794 C CA . GLY A 1 97 ? -17.744 -7.001 3.668 1.00 94.50 97 GLY A CA 1
ATOM 795 C C . GLY A 1 97 ? -18.652 -5.985 4.347 1.00 94.50 97 GLY A C 1
ATOM 796 O O . GLY A 1 97 ? -19.808 -5.804 3.964 1.00 94.50 97 GLY A O 1
ATOM 797 N N . GLN A 1 98 ? -18.126 -5.327 5.368 1.00 95.19 98 GLN A N 1
ATOM 798 C CA . GLN A 1 98 ? -18.810 -4.276 6.102 1.00 95.19 98 GLN A CA 1
ATOM 799 C C . GLN A 1 98 ? -17.869 -3.095 6.307 1.00 95.19 98 GLN A C 1
ATOM 801 O O . GLN A 1 98 ? -16.754 -3.250 6.804 1.00 95.19 98 GLN A O 1
ATOM 806 N N . LEU A 1 99 ? -18.328 -1.906 5.932 1.00 94.56 99 LEU A N 1
ATOM 807 C CA . LEU A 1 99 ? -17.692 -0.645 6.276 1.00 94.56 99 LEU A CA 1
ATOM 808 C C . LEU A 1 99 ? -18.079 -0.320 7.715 1.00 94.56 99 LEU A C 1
ATOM 810 O O . LEU A 1 99 ? -19.188 0.145 7.977 1.00 94.56 99 LEU A O 1
ATOM 814 N N . VAL A 1 100 ? -17.190 -0.639 8.650 1.00 93.06 100 VAL A N 1
ATOM 815 C CA . VAL A 1 100 ? -17.433 -0.456 10.084 1.00 93.06 100 VAL A CA 1
ATOM 816 C C . VAL A 1 100 ? -17.335 1.027 10.421 1.00 93.06 100 VAL A C 1
ATOM 818 O O . VAL A 1 100 ? -18.255 1.595 11.009 1.00 93.06 100 VAL A O 1
ATOM 821 N N . MET A 1 101 ? -16.253 1.662 9.973 1.00 93.06 101 MET A N 1
ATOM 822 C CA . MET A 1 101 ? -15.944 3.066 10.223 1.00 93.06 101 MET A CA 1
ATOM 823 C C . MET A 1 101 ? -15.454 3.724 8.935 1.00 93.06 101 MET A C 1
ATOM 825 O O . MET A 1 101 ?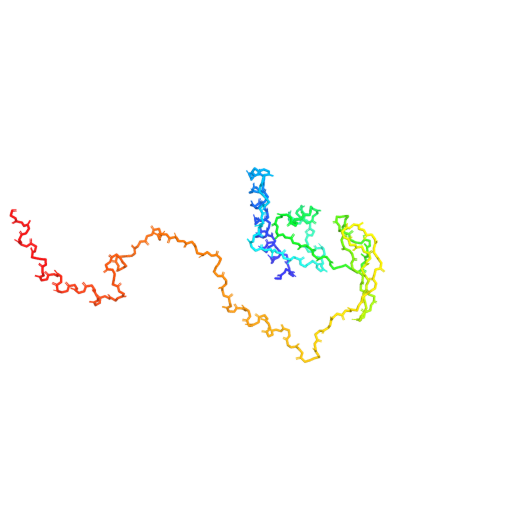 -14.712 3.103 8.177 1.00 93.06 101 MET A O 1
ATOM 829 N N . GLU A 1 102 ? -15.850 4.968 8.701 1.00 93.50 102 GLU A N 1
ATOM 830 C CA . GLU A 1 102 ? -15.405 5.799 7.585 1.00 93.50 102 GLU A CA 1
ATOM 831 C C . GLU A 1 102 ? -15.056 7.188 8.114 1.00 93.50 102 GLU A C 1
ATOM 833 O O . GLU A 1 102 ? -15.901 7.830 8.734 1.00 93.50 102 GLU A O 1
ATOM 838 N N . GLU A 1 103 ? -13.816 7.633 7.901 1.00 89.25 103 GLU A N 1
ATOM 839 C CA . GLU A 1 103 ? -13.340 8.958 8.338 1.00 89.25 103 GLU A CA 1
ATOM 840 C C . GLU A 1 103 ? -13.618 9.248 9.833 1.00 89.25 103 GLU A C 1
ATOM 842 O O . GLU A 1 103 ? -14.016 10.342 10.228 1.00 89.25 103 GLU A O 1
ATOM 847 N N . GLY A 1 104 ? -13.456 8.235 10.688 1.00 87.31 104 GLY A N 1
ATOM 848 C CA . GLY A 1 104 ? -13.711 8.307 12.130 1.00 87.31 104 GLY A CA 1
ATOM 849 C C . GLY A 1 104 ? -15.186 8.180 12.527 1.00 87.31 104 GLY A C 1
ATOM 850 O O . GLY A 1 104 ? -15.504 8.142 13.716 1.00 87.31 104 GLY A O 1
ATOM 851 N N . VAL A 1 105 ? -16.103 8.083 11.561 1.00 91.56 105 VAL A N 1
ATOM 852 C CA . VAL A 1 105 ? -17.545 7.965 11.796 1.00 91.56 105 VAL A CA 1
ATOM 853 C C . VAL A 1 105 ? -17.988 6.513 11.646 1.00 91.56 105 VAL A C 1
ATOM 855 O O . VAL A 1 105 ? -17.753 5.866 10.627 1.00 91.56 105 VAL A O 1
ATOM 858 N N . LEU A 1 106 ? -18.672 5.988 12.663 1.00 92.25 106 LEU A N 1
ATOM 859 C CA . LEU A 1 106 ? -19.267 4.653 12.613 1.00 92.25 106 LEU A CA 1
ATOM 860 C C . LEU A 1 106 ? -20.388 4.612 11.555 1.00 92.25 106 LEU A C 1
ATOM 862 O O . LEU A 1 106 ? -21.330 5.404 11.626 1.00 92.25 106 LEU A O 1
ATOM 866 N N . LYS A 1 107 ? -20.298 3.685 10.593 1.00 92.00 107 LYS A N 1
ATOM 867 C CA . LYS A 1 107 ? -21.255 3.555 9.474 1.00 92.00 107 LYS A CA 1
ATOM 868 C C . LYS A 1 107 ? -21.940 2.191 9.366 1.00 92.00 107 LYS A C 1
ATOM 870 O O . LYS A 1 107 ? -23.032 2.127 8.808 1.00 92.00 107 LYS A O 1
ATOM 875 N N . GLU A 1 108 ? -21.298 1.119 9.832 1.00 92.44 108 GLU A N 1
ATOM 876 C CA . GLU A 1 108 ? -21.795 -0.275 9.819 1.00 92.44 108 GLU A CA 1
ATOM 877 C C . GLU A 1 108 ? -22.492 -0.726 8.517 1.00 92.44 108 GLU A C 1
ATOM 879 O O . GLU A 1 108 ? -23.445 -1.504 8.533 1.00 92.44 108 GLU A O 1
ATOM 884 N N . THR A 1 109 ? -22.021 -0.258 7.362 1.00 95.44 109 THR A N 1
ATOM 885 C CA . THR A 1 109 ? -22.700 -0.481 6.079 1.00 95.44 109 THR A CA 1
ATOM 886 C C . THR A 1 109 ? -22.194 -1.752 5.404 1.00 95.44 109 THR A C 1
ATOM 888 O O . THR A 1 109 ? -21.010 -1.861 5.088 1.00 95.44 109 THR A O 1
ATOM 891 N N . ASP A 1 110 ? -23.086 -2.708 5.148 1.00 95.88 110 ASP A N 1
ATOM 892 C CA . ASP A 1 110 ? -22.754 -3.936 4.419 1.00 95.88 110 ASP A CA 1
ATOM 893 C C . ASP A 1 110 ? -22.604 -3.682 2.913 1.00 95.88 110 ASP A C 1
ATOM 895 O O . ASP A 1 110 ? -23.384 -2.947 2.302 1.00 95.88 110 ASP A O 1
ATOM 899 N N . PHE A 1 111 ? -21.620 -4.333 2.294 1.00 95.69 111 PHE A N 1
ATOM 900 C CA . PHE A 1 111 ? -21.368 -4.251 0.859 1.00 95.69 111 PHE A CA 1
ATOM 901 C C . PHE A 1 111 ? -20.927 -5.600 0.277 1.00 95.69 111 PHE A C 1
ATOM 903 O O . PHE A 1 111 ? -20.525 -6.524 0.991 1.00 95.69 111 PHE A O 1
ATOM 910 N N . ARG A 1 112 ? -21.023 -5.730 -1.051 1.00 95.62 112 ARG A N 1
ATOM 911 C CA . ARG A 1 112 ? -20.550 -6.914 -1.782 1.00 95.62 112 ARG A CA 1
ATOM 912 C C . ARG A 1 112 ? -19.167 -6.651 -2.351 1.00 95.62 112 ARG A C 1
ATOM 914 O O . ARG A 1 112 ? -18.923 -5.580 -2.895 1.00 95.62 112 ARG A O 1
ATOM 921 N N . LEU A 1 113 ? -18.289 -7.635 -2.219 1.00 92.75 113 LEU A N 1
ATOM 922 C CA . LEU A 1 113 ? -16.933 -7.568 -2.741 1.00 92.75 113 LEU A CA 1
ATOM 923 C C . LEU A 1 113 ? -16.940 -7.767 -4.252 1.00 92.75 113 LEU A C 1
ATOM 925 O O . LEU A 1 113 ? -17.586 -8.682 -4.771 1.00 92.75 113 LEU A O 1
ATOM 929 N N . ASP A 1 114 ? -16.172 -6.929 -4.937 1.00 92.38 114 ASP A N 1
ATOM 930 C CA . ASP A 1 114 ? -15.890 -7.115 -6.349 1.00 92.38 114 ASP A CA 1
ATOM 931 C C . ASP A 1 114 ? -14.824 -8.197 -6.536 1.00 92.38 114 ASP A C 1
ATOM 933 O O . ASP A 1 114 ? -13.834 -8.293 -5.802 1.00 92.38 114 ASP A O 1
ATOM 937 N N . HIS A 1 115 ? -15.020 -9.023 -7.559 1.00 89.00 115 HIS A N 1
ATOM 938 C CA . HIS A 1 115 ? -14.095 -10.088 -7.916 1.00 89.00 115 HIS A CA 1
ATOM 939 C C . HIS A 1 115 ? -13.686 -9.976 -9.373 1.00 89.00 115 HIS A C 1
ATOM 941 O O . HIS A 1 115 ? -14.498 -9.685 -10.251 1.00 89.00 115 HIS A O 1
ATOM 947 N N . PHE A 1 116 ? -12.417 -10.282 -9.633 1.00 88.88 116 PHE A N 1
ATOM 948 C CA . PHE A 1 116 ? -11.969 -10.502 -10.996 1.00 88.88 116 PHE A CA 1
ATOM 949 C C . PHE A 1 116 ? -12.717 -11.694 -11.620 1.00 88.88 116 PHE A C 1
ATOM 951 O O . PHE A 1 116 ? -13.014 -12.663 -10.910 1.00 88.88 116 PHE A O 1
ATOM 958 N N . PRO A 1 117 ? -12.986 -11.658 -12.938 1.00 90.50 117 PRO A N 1
ATOM 959 C CA . PRO A 1 117 ? -13.468 -12.818 -13.680 1.00 90.50 117 PRO A CA 1
ATOM 960 C C . PRO A 1 117 ? -12.582 -14.054 -13.459 1.00 90.50 117 PRO A C 1
ATOM 962 O O . PRO A 1 117 ? -11.388 -13.934 -13.180 1.00 90.50 117 PRO A O 1
ATOM 965 N N . ALA A 1 118 ? -13.156 -15.251 -13.589 1.00 86.06 118 ALA A N 1
ATOM 966 C CA . ALA A 1 118 ? -12.465 -16.507 -13.274 1.00 86.06 118 ALA A CA 1
ATOM 967 C C . ALA A 1 118 ? -11.200 -16.752 -14.122 1.00 86.06 118 ALA A C 1
ATOM 969 O O . ALA A 1 118 ? -10.257 -17.383 -13.654 1.00 86.06 118 ALA A O 1
ATOM 970 N N . ASP A 1 119 ? -11.179 -16.242 -15.349 1.00 89.94 119 ASP A N 1
ATOM 971 C CA . ASP A 1 119 ? -10.110 -16.355 -16.342 1.00 89.94 119 ASP A CA 1
ATOM 972 C C . ASP A 1 119 ? -9.209 -15.110 -16.408 1.00 89.94 119 ASP A C 1
ATOM 974 O O . ASP A 1 119 ? -8.396 -14.957 -17.321 1.00 89.94 119 ASP A O 1
ATOM 978 N N . TYR A 1 120 ? -9.339 -14.203 -15.441 1.00 89.50 120 TYR A N 1
ATOM 979 C CA . TYR A 1 120 ? -8.605 -12.951 -15.450 1.00 89.50 120 TYR A CA 1
ATOM 980 C C . TYR A 1 120 ? -7.123 -13.130 -15.091 1.00 89.50 120 TYR A C 1
ATOM 982 O O . TYR A 1 120 ? -6.764 -13.418 -13.945 1.00 89.50 120 TYR A O 1
ATOM 990 N N . ASP A 1 121 ? -6.247 -12.881 -16.064 1.00 88.62 121 ASP A N 1
ATOM 991 C CA . ASP A 1 121 ? -4.801 -12.852 -15.854 1.00 88.62 121 ASP A CA 1
ATOM 992 C C . ASP A 1 121 ? -4.365 -11.545 -15.169 1.00 88.62 121 ASP A C 1
ATOM 994 O O . ASP A 1 121 ? -4.249 -10.484 -15.791 1.00 88.62 121 ASP A O 1
ATOM 998 N N . LYS A 1 122 ? -4.081 -11.641 -13.865 1.00 88.31 122 LYS A N 1
ATOM 999 C CA . LYS A 1 122 ? -3.609 -10.519 -13.041 1.00 88.31 122 LYS A CA 1
ATOM 1000 C C . LYS A 1 122 ? -2.243 -9.991 -13.488 1.00 88.31 122 LYS A C 1
ATOM 1002 O O . LYS A 1 122 ? -1.982 -8.797 -13.342 1.00 88.31 122 LYS A O 1
ATOM 1007 N N . GLU A 1 123 ? -1.374 -10.841 -14.036 1.00 89.81 123 GLU A N 1
ATOM 1008 C CA . GLU A 1 123 ? -0.043 -10.415 -14.475 1.00 89.81 123 GLU A CA 1
ATOM 1009 C C . GLU A 1 123 ? -0.104 -9.576 -15.745 1.00 89.81 123 GLU A C 1
ATOM 1011 O O . GLU A 1 123 ? 0.744 -8.703 -15.949 1.00 89.81 123 GLU A O 1
ATOM 1016 N N . ARG A 1 124 ? -1.113 -9.810 -16.592 1.00 90.19 124 ARG A N 1
ATOM 1017 C CA . ARG A 1 124 ? -1.264 -9.121 -17.873 1.00 90.19 124 ARG A CA 1
ATOM 1018 C C . ARG A 1 124 ? -1.244 -7.604 -17.720 1.00 90.19 124 ARG A C 1
ATOM 1020 O O . ARG A 1 124 ? -0.564 -6.940 -18.502 1.00 90.19 124 ARG A O 1
ATOM 1027 N N . ILE A 1 125 ? -1.927 -7.050 -16.712 1.00 87.50 125 ILE A N 1
ATOM 1028 C CA . ILE A 1 125 ? -1.883 -5.604 -16.435 1.00 87.50 125 ILE A CA 1
ATOM 1029 C C . ILE A 1 125 ? -0.458 -5.169 -16.102 1.00 87.50 125 ILE A C 1
ATOM 1031 O O . ILE A 1 125 ? 0.065 -4.260 -16.742 1.00 87.50 125 ILE A O 1
ATOM 1035 N N . ALA A 1 126 ? 0.183 -5.826 -15.133 1.00 87.94 126 ALA A N 1
ATOM 1036 C CA . ALA A 1 126 ? 1.519 -5.447 -14.684 1.00 87.94 126 ALA A CA 1
ATOM 1037 C C . ALA A 1 126 ? 2.535 -5.494 -15.837 1.00 87.94 126 ALA A C 1
ATOM 1039 O O . ALA A 1 126 ? 3.315 -4.562 -16.012 1.00 87.94 126 ALA A O 1
ATOM 1040 N N . ARG A 1 127 ? 2.471 -6.531 -16.683 1.00 89.56 127 ARG A N 1
ATOM 1041 C CA . ARG A 1 127 ? 3.329 -6.680 -17.871 1.00 89.56 127 ARG A CA 1
ATOM 1042 C C . ARG A 1 127 ? 3.049 -5.628 -18.942 1.00 89.56 127 ARG A C 1
ATOM 1044 O O . ARG A 1 127 ? 3.985 -5.170 -19.587 1.00 89.56 127 ARG A O 1
ATOM 1051 N N . THR A 1 128 ? 1.788 -5.238 -19.123 1.00 89.25 128 THR A N 1
ATOM 1052 C CA . THR A 1 128 ? 1.396 -4.201 -20.094 1.00 89.25 128 THR A CA 1
ATOM 1053 C C . THR A 1 128 ? 1.841 -2.809 -19.643 1.00 89.25 128 THR A C 1
ATOM 1055 O O . THR A 1 128 ? 2.214 -1.989 -20.477 1.00 89.25 128 THR A O 1
ATOM 1058 N N . LEU A 1 129 ? 1.838 -2.547 -18.331 1.00 86.56 129 LEU A N 1
ATOM 1059 C CA . LEU A 1 129 ? 2.274 -1.274 -17.753 1.00 86.56 129 LEU A CA 1
ATOM 1060 C C . LEU A 1 129 ? 3.796 -1.175 -17.583 1.00 86.56 129 LEU A C 1
ATOM 1062 O O . LEU A 1 129 ? 4.332 -0.076 -17.652 1.00 86.56 129 LEU A O 1
ATOM 1066 N N . ALA A 1 130 ? 4.502 -2.293 -17.397 1.00 86.88 130 ALA A N 1
ATOM 1067 C CA . ALA A 1 130 ? 5.954 -2.323 -17.197 1.00 86.88 130 ALA A CA 1
ATOM 1068 C C . ALA A 1 130 ? 6.793 -1.540 -18.236 1.00 86.88 130 ALA A C 1
ATOM 1070 O O . ALA A 1 130 ? 7.751 -0.888 -17.822 1.00 86.88 130 ALA A O 1
ATOM 1071 N N . PRO A 1 131 ? 6.494 -1.566 -19.553 1.00 86.50 131 PRO A N 1
ATOM 1072 C CA . PRO A 1 131 ? 7.249 -0.784 -20.533 1.00 86.50 131 PRO A CA 1
ATOM 1073 C C . PRO A 1 131 ? 6.861 0.703 -20.576 1.00 86.50 131 PRO A C 1
ATOM 1075 O O . PRO A 1 131 ? 7.525 1.479 -21.265 1.00 86.50 131 PRO A O 1
ATOM 1078 N N . LEU A 1 132 ? 5.788 1.122 -19.895 1.00 82.94 132 LEU A N 1
ATOM 1079 C CA . LEU A 1 132 ? 5.349 2.514 -19.901 1.00 82.94 132 LEU A CA 1
ATOM 1080 C C . LEU A 1 132 ? 6.249 3.349 -18.987 1.00 82.94 132 LEU A C 1
ATOM 1082 O O . LEU A 1 132 ? 6.140 3.310 -17.764 1.00 82.94 132 LEU A O 1
ATOM 1086 N N . ASN A 1 133 ? 7.111 4.161 -19.593 1.00 72.69 133 ASN A N 1
ATOM 1087 C CA . ASN A 1 133 ? 7.892 5.161 -18.877 1.00 72.69 133 ASN A CA 1
ATOM 1088 C C . ASN A 1 133 ? 7.119 6.480 -18.838 1.00 72.69 133 ASN A C 1
ATOM 1090 O O . ASN A 1 133 ? 7.018 7.184 -19.844 1.00 72.69 133 ASN A O 1
ATOM 1094 N N . HIS A 1 134 ? 6.574 6.830 -17.673 1.00 68.62 134 HIS A N 1
ATOM 1095 C CA . HIS A 1 134 ? 5.974 8.145 -17.484 1.00 68.62 134 HIS A CA 1
ATOM 1096 C C . HIS A 1 134 ? 7.079 9.191 -17.285 1.00 68.62 134 HIS A C 1
ATOM 1098 O O . HIS A 1 134 ? 7.706 9.272 -16.229 1.00 68.62 134 HIS A O 1
ATOM 1104 N N . LEU A 1 135 ? 7.330 9.994 -18.319 1.00 69.56 135 LEU A N 1
ATOM 1105 C CA . LEU A 1 135 ? 8.246 11.128 -18.250 1.00 69.56 135 LEU A CA 1
ATOM 1106 C C . LEU A 1 135 ? 7.595 12.246 -17.420 1.00 69.56 135 LEU A C 1
ATOM 1108 O O . LEU A 1 135 ? 6.858 13.069 -17.951 1.00 69.56 135 LEU A O 1
ATOM 1112 N N . GLN A 1 136 ? 7.872 12.287 -16.112 1.00 57.88 136 GLN A N 1
ATOM 1113 C CA . GLN A 1 136 ? 7.366 13.341 -15.214 1.00 57.88 136 GLN A CA 1
ATOM 1114 C C . GLN A 1 136 ? 7.966 14.728 -15.487 1.00 57.88 136 GLN A C 1
ATOM 1116 O O . GLN A 1 136 ? 7.479 15.722 -14.961 1.00 57.88 136 GLN A O 1
ATOM 1121 N N . ASN A 1 137 ? 9.008 14.816 -16.315 1.00 52.72 137 ASN A N 1
ATOM 1122 C CA . ASN A 1 137 ? 9.718 16.057 -16.573 1.00 52.72 137 ASN A CA 1
ATOM 1123 C C . ASN A 1 137 ? 9.689 16.402 -18.065 1.00 52.72 137 ASN A C 1
ATOM 1125 O O . ASN A 1 137 ? 10.555 15.973 -18.819 1.00 52.72 137 ASN A O 1
ATOM 1129 N N . LEU A 1 138 ? 8.803 17.322 -18.449 1.00 46.41 138 LEU A N 1
ATOM 1130 C CA . LEU A 1 138 ? 9.185 18.383 -19.385 1.00 46.41 138 LEU A CA 1
ATOM 1131 C C . LEU A 1 138 ? 10.044 19.392 -18.610 1.00 46.41 138 LEU A C 1
ATOM 1133 O O . LEU A 1 138 ? 9.700 20.562 -18.476 1.00 46.41 138 LEU A O 1
ATOM 1137 N N . LYS A 1 139 ? 11.173 18.946 -18.047 1.00 47.91 139 LYS A N 1
ATOM 1138 C CA . LYS A 1 139 ? 12.232 19.907 -17.773 1.00 47.91 139 LYS A CA 1
ATOM 1139 C C . LYS A 1 139 ? 12.712 20.307 -19.157 1.00 47.91 139 LYS A C 1
ATOM 1141 O O . LYS A 1 139 ? 13.297 19.487 -19.859 1.00 47.91 139 LYS A O 1
ATOM 1146 N N . SER A 1 140 ? 12.486 21.558 -19.547 1.00 46.34 140 SER A N 1
ATOM 1147 C CA . SER A 1 140 ? 13.354 22.214 -20.521 1.00 46.34 140 SER A CA 1
ATOM 1148 C C . SER A 1 140 ? 14.734 22.362 -19.868 1.00 46.34 140 SER A C 1
ATOM 1150 O O . SER A 1 140 ? 15.171 23.457 -19.521 1.00 46.34 140 SER A O 1
ATOM 1152 N N . SER A 1 141 ? 15.389 21.246 -19.562 1.00 49.66 141 SER A N 1
ATOM 1153 C CA . SER A 1 141 ? 16.773 21.253 -19.142 1.00 49.66 141 SER A CA 1
ATOM 1154 C C . SER A 1 141 ? 17.552 21.634 -20.384 1.00 49.66 141 SER A C 1
ATOM 1156 O O . SER A 1 141 ? 17.733 20.816 -21.285 1.00 49.66 141 SER A O 1
ATOM 1158 N N . ILE A 1 142 ? 17.961 22.901 -20.446 1.00 57.91 142 ILE A N 1
ATOM 1159 C CA . ILE A 1 142 ? 19.139 23.268 -21.223 1.00 57.91 142 ILE A CA 1
ATOM 1160 C C . ILE A 1 142 ? 20.229 22.305 -20.733 1.00 57.91 142 ILE A C 1
ATOM 1162 O O . ILE A 1 142 ? 20.451 22.243 -19.522 1.00 57.91 142 ILE A O 1
ATOM 1166 N N . PRO A 1 143 ? 20.807 21.470 -21.607 1.00 55.25 143 PRO A N 1
ATOM 1167 C CA . PRO A 1 143 ? 21.752 20.454 -21.172 1.00 55.25 143 PRO A CA 1
ATOM 1168 C C . PRO A 1 143 ? 22.969 21.123 -20.519 1.00 55.25 143 PRO A C 1
ATOM 1170 O O . PRO A 1 143 ? 23.479 22.114 -21.040 1.00 55.25 143 PRO A O 1
ATOM 1173 N N . ASP A 1 144 ? 23.449 20.572 -19.399 1.00 61.16 144 ASP A N 1
ATOM 1174 C CA . ASP A 1 144 ? 24.623 21.092 -18.670 1.00 61.16 144 ASP A CA 1
ATOM 1175 C C . ASP A 1 144 ? 25.908 21.077 -19.527 1.00 61.16 144 ASP A C 1
ATOM 1177 O O . ASP A 1 144 ? 26.883 21.766 -19.228 1.00 61.16 144 ASP A O 1
ATOM 1181 N N . SER A 1 145 ? 25.911 20.311 -20.623 1.00 63.06 145 SER A N 1
ATOM 1182 C CA . SER A 1 145 ? 26.949 20.337 -21.652 1.00 63.06 145 SER A CA 1
ATOM 1183 C C . SER A 1 145 ? 26.381 19.917 -23.008 1.00 63.06 145 SER A C 1
ATOM 1185 O O . SER A 1 145 ? 25.560 19.005 -23.072 1.00 63.06 145 SER A O 1
ATOM 1187 N N . VAL A 1 146 ? 26.839 20.565 -24.080 1.00 73.12 146 VAL A N 1
ATOM 1188 C CA . VAL A 1 146 ? 26.541 20.201 -25.473 1.00 73.12 146 VAL A CA 1
ATOM 1189 C C . VAL A 1 146 ? 27.786 19.543 -26.058 1.00 73.12 146 VAL A C 1
ATOM 1191 O O . VAL A 1 146 ? 28.897 20.050 -25.882 1.00 73.12 146 VAL A O 1
ATOM 1194 N N . THR A 1 147 ? 27.634 18.411 -26.741 1.00 76.81 147 THR A N 1
ATOM 1195 C CA . THR A 1 147 ? 28.761 17.753 -27.409 1.00 76.81 147 THR A CA 1
ATOM 1196 C C . THR A 1 147 ? 29.206 18.549 -28.637 1.00 76.81 147 THR A C 1
ATOM 1198 O O . THR A 1 147 ? 28.442 19.296 -29.246 1.00 76.81 147 THR A O 1
ATOM 1201 N N . PHE A 1 148 ? 30.462 18.376 -29.052 1.00 76.56 148 PHE A N 1
ATOM 1202 C CA . PHE A 1 148 ? 31.002 19.075 -30.222 1.00 76.56 148 PHE A CA 1
ATOM 1203 C C . PHE A 1 148 ? 30.168 18.849 -31.498 1.00 76.56 148 PHE A C 1
ATOM 1205 O O . PHE A 1 148 ? 30.031 19.758 -32.311 1.00 76.56 148 PHE A O 1
ATOM 1212 N N . MET A 1 149 ? 29.595 17.656 -31.675 1.00 80.31 149 MET A N 1
ATOM 1213 C CA . MET A 1 149 ? 28.765 17.337 -32.842 1.00 80.31 149 MET A CA 1
ATOM 1214 C C . MET A 1 149 ? 27.413 18.057 -32.796 1.00 80.31 149 MET A C 1
ATOM 1216 O O . MET A 1 149 ? 27.014 18.666 -33.788 1.00 80.31 149 MET A O 1
ATOM 1220 N N . GLU A 1 150 ? 26.776 18.106 -31.626 1.00 78.69 150 GLU A N 1
ATOM 1221 C CA . GLU A 1 150 ? 25.530 18.851 -31.412 1.00 78.69 150 GLU A CA 1
ATOM 1222 C C . GLU A 1 150 ? 25.726 20.364 -31.593 1.00 78.69 150 GLU A C 1
ATOM 1224 O O . GLU A 1 150 ? 24.884 21.017 -32.206 1.00 78.69 150 GLU A O 1
ATOM 1229 N N . MET A 1 151 ? 26.867 20.926 -31.164 1.00 77.38 151 MET A N 1
ATOM 1230 C CA . MET A 1 151 ? 27.210 22.337 -31.420 1.00 77.38 151 MET A CA 1
ATOM 1231 C C . MET A 1 151 ? 27.258 22.676 -32.917 1.00 77.38 151 MET A C 1
ATOM 1233 O O . MET A 1 151 ? 26.990 23.812 -33.305 1.00 77.38 151 MET A O 1
ATOM 1237 N N . TYR A 1 152 ? 27.625 21.705 -33.756 1.00 77.88 152 TYR A N 1
ATOM 1238 C CA . TYR A 1 152 ? 27.674 21.852 -35.209 1.00 77.88 152 TYR A CA 1
ATOM 1239 C C . TYR A 1 152 ? 26.386 21.410 -35.914 1.00 77.88 152 TYR A C 1
ATOM 1241 O O . TYR A 1 152 ? 26.336 21.493 -37.143 1.00 77.88 152 TYR A O 1
ATOM 1249 N N . GLY A 1 153 ? 25.369 20.960 -35.169 1.00 80.00 153 GLY A N 1
ATOM 1250 C CA . GLY A 1 153 ? 24.138 20.398 -35.725 1.00 80.00 153 GLY A CA 1
ATOM 1251 C C . GLY A 1 153 ? 24.381 19.162 -36.595 1.00 80.00 153 GLY A C 1
ATOM 1252 O O . GLY A 1 153 ? 23.684 18.980 -37.588 1.00 80.00 153 GLY A O 1
ATOM 1253 N N . ALA A 1 154 ? 25.410 18.371 -36.279 1.00 81.75 154 ALA A N 1
ATOM 1254 C CA . ALA A 1 154 ? 25.818 17.188 -37.033 1.00 81.75 154 ALA A CA 1
ATOM 1255 C C . ALA A 1 154 ? 25.430 15.914 -36.272 1.00 81.75 154 ALA A C 1
ATOM 1257 O O . ALA A 1 154 ? 25.767 15.777 -35.097 1.00 81.75 154 ALA A O 1
ATOM 1258 N N . GLU A 1 155 ? 24.761 14.974 -36.941 1.00 79.44 155 GLU A N 1
ATOM 1259 C CA . GLU A 1 155 ? 24.383 13.680 -36.353 1.00 79.44 155 GLU A CA 1
ATOM 1260 C C . GLU A 1 155 ? 25.446 12.607 -36.634 1.00 79.44 155 GLU A C 1
ATOM 1262 O O . GLU A 1 155 ? 25.677 11.715 -35.819 1.00 79.44 155 GLU A O 1
ATOM 1267 N N . THR A 1 156 ? 26.149 12.728 -37.763 1.00 82.00 156 THR A N 1
ATOM 1268 C CA . THR A 1 156 ? 27.220 11.825 -38.198 1.00 82.00 156 THR A CA 1
ATOM 1269 C C . THR A 1 156 ? 28.528 12.578 -38.448 1.00 82.00 156 THR A C 1
ATOM 1271 O O . THR A 1 156 ? 28.563 13.805 -38.573 1.00 82.00 156 THR A O 1
ATOM 1274 N N . PHE A 1 157 ? 29.655 11.861 -38.489 1.00 79.19 157 PHE A N 1
ATOM 1275 C CA . PHE A 1 157 ? 30.959 12.486 -38.735 1.00 79.19 157 PHE A CA 1
ATOM 1276 C C . PHE A 1 157 ? 31.025 13.116 -40.135 1.00 79.19 157 PHE A C 1
ATOM 1278 O O . PHE A 1 157 ? 31.638 14.167 -40.333 1.00 79.19 157 PHE A O 1
ATOM 1285 N N . GLU A 1 158 ? 30.358 12.495 -41.101 1.00 81.81 158 GLU A N 1
ATOM 1286 C CA . GLU A 1 158 ? 30.251 12.940 -42.484 1.00 81.81 158 GLU A CA 1
ATOM 1287 C C . GLU A 1 158 ? 29.596 14.331 -42.586 1.00 81.81 158 GLU A C 1
ATOM 1289 O O . GLU A 1 158 ? 30.041 15.165 -43.385 1.00 81.81 158 GLU A O 1
ATOM 1294 N N . ASP A 1 159 ? 28.626 14.629 -41.713 1.00 80.00 159 ASP A N 1
ATOM 1295 C CA . ASP A 1 159 ? 27.912 15.915 -41.655 1.00 80.00 159 ASP A CA 1
ATOM 1296 C C . ASP A 1 159 ? 28.818 17.088 -41.255 1.00 80.00 159 ASP A C 1
ATOM 1298 O O . ASP A 1 159 ? 28.559 18.245 -41.602 1.00 80.00 159 ASP A O 1
ATOM 1302 N N . LEU A 1 160 ? 29.941 16.817 -40.581 1.00 80.44 160 LEU A N 1
ATOM 1303 C CA . LEU A 1 160 ? 30.929 17.848 -40.256 1.00 80.44 160 LEU A CA 1
ATOM 1304 C C . LEU A 1 160 ? 31.641 18.382 -41.506 1.00 80.44 160 LEU A C 1
ATOM 1306 O O . LEU A 1 160 ? 32.268 19.443 -41.439 1.00 80.44 160 LEU A O 1
ATOM 1310 N N . GLN A 1 161 ? 31.565 17.665 -42.637 1.00 83.19 161 GLN A N 1
ATOM 1311 C CA . GLN A 1 161 ? 32.164 18.036 -43.923 1.00 83.19 161 GLN A CA 1
ATOM 1312 C C . GLN A 1 161 ? 33.618 18.522 -43.784 1.00 83.19 161 GLN A C 1
ATOM 1314 O O . GLN A 1 161 ? 34.027 19.516 -44.398 1.00 83.19 161 GLN A O 1
ATOM 1319 N N . VAL A 1 162 ? 34.407 17.824 -42.958 1.00 79.88 162 VAL A N 1
ATOM 1320 C CA . VAL A 1 162 ? 35.742 18.258 -42.509 1.00 79.88 162 VAL A CA 1
ATOM 1321 C C . VAL A 1 162 ? 36.641 18.628 -43.690 1.00 79.88 162 VAL A C 1
ATOM 1323 O O . VAL A 1 162 ? 37.227 19.709 -43.708 1.00 79.88 162 VAL A O 1
ATOM 1326 N N . SER A 1 163 ? 36.688 17.794 -44.733 1.00 79.94 163 SER A N 1
ATOM 1327 C CA . SER A 1 163 ? 37.518 18.035 -45.922 1.00 79.94 163 SER A CA 1
ATOM 1328 C C . SER A 1 163 ? 37.106 19.281 -46.717 1.00 79.94 163 SER A C 1
ATOM 1330 O O . SER A 1 163 ? 37.960 19.948 -47.300 1.00 79.94 163 SER A O 1
ATOM 1332 N N . SER A 1 164 ? 35.812 19.611 -46.748 1.00 78.56 164 SER A N 1
ATOM 1333 C CA . SER A 1 164 ? 35.294 20.815 -47.411 1.00 78.56 164 SER A CA 1
ATOM 1334 C C . SER A 1 164 ? 35.614 22.067 -46.593 1.00 78.56 164 SER A C 1
ATOM 1336 O O . SER A 1 164 ? 36.151 23.043 -47.123 1.00 78.56 164 SER A O 1
ATOM 1338 N N . ARG A 1 165 ? 35.383 22.017 -45.274 1.00 78.25 165 ARG A N 1
ATOM 1339 C CA . ARG A 1 165 ? 35.703 23.115 -44.349 1.00 78.25 165 ARG A CA 1
ATOM 1340 C C . ARG A 1 165 ? 37.200 23.413 -44.307 1.00 78.25 165 ARG A C 1
ATOM 1342 O O . ARG A 1 165 ? 37.570 24.581 -44.328 1.00 78.25 165 ARG A O 1
ATOM 1349 N N . TRP A 1 166 ? 38.053 22.390 -44.348 1.00 77.44 166 TRP A N 1
ATOM 1350 C CA . TRP A 1 166 ? 39.511 22.550 -44.398 1.00 77.44 166 TRP A CA 1
ATOM 1351 C C . TRP A 1 166 ? 39.994 23.228 -45.686 1.00 77.44 166 TRP A C 1
ATOM 1353 O O . TRP A 1 166 ? 40.916 24.034 -45.658 1.00 77.44 166 TRP A O 1
ATOM 1363 N N . LYS A 1 167 ? 39.355 22.943 -46.828 1.00 74.56 167 LYS A N 1
ATOM 1364 C CA . LYS A 1 167 ? 39.659 23.624 -48.099 1.00 74.56 167 LYS A CA 1
ATOM 1365 C C . LYS A 1 167 ? 39.164 25.072 -48.124 1.00 74.56 167 LYS A C 1
ATOM 1367 O O . LYS A 1 167 ? 39.767 25.907 -48.793 1.00 74.56 167 LYS A O 1
ATOM 1372 N N . LYS A 1 168 ? 38.055 25.362 -47.436 1.00 72.25 168 LYS A N 1
ATOM 1373 C CA . LYS A 1 168 ? 37.405 26.682 -47.426 1.00 72.25 168 LYS A CA 1
ATOM 1374 C C . LYS A 1 168 ? 38.036 27.641 -46.413 1.00 72.25 168 LYS A C 1
ATOM 1376 O O . LYS A 1 168 ? 38.197 28.823 -46.710 1.00 72.25 168 LYS A O 1
ATOM 1381 N N . ASN A 1 169 ? 38.438 27.130 -45.253 1.00 65.62 169 ASN A N 1
ATOM 1382 C CA . ASN A 1 169 ? 39.226 27.864 -44.272 1.00 65.62 169 ASN A CA 1
ATOM 1383 C C . ASN A 1 169 ? 40.679 27.866 -44.732 1.00 65.62 169 ASN A C 1
ATOM 1385 O O . ASN A 1 169 ? 41.446 26.997 -44.353 1.00 65.62 169 ASN A O 1
ATOM 1389 N N . ALA A 1 170 ? 41.033 28.821 -45.590 1.00 59.94 170 ALA A N 1
ATOM 1390 C CA . ALA A 1 170 ? 42.400 29.087 -46.020 1.00 59.94 170 ALA A CA 1
ATOM 1391 C C . ALA A 1 170 ? 43.208 29.671 -44.843 1.00 59.94 170 ALA A C 1
ATOM 1393 O O . ALA A 1 170 ? 43.193 30.892 -44.661 1.00 59.94 170 ALA A O 1
ATOM 1394 N N . PRO A 1 171 ? 43.945 28.870 -44.046 1.00 56.25 171 PRO A N 1
ATOM 1395 C CA . PRO A 1 171 ? 44.606 29.375 -42.839 1.00 56.25 171 PRO A CA 1
ATOM 1396 C C . PRO A 1 171 ? 45.730 30.355 -43.211 1.00 56.25 171 PRO A C 1
ATOM 1398 O O . PRO A 1 171 ? 46.074 31.254 -42.454 1.00 56.25 171 PRO A O 1
ATOM 1401 N N . TYR A 1 172 ? 46.235 30.230 -44.442 1.00 58.50 172 TYR A N 1
ATOM 1402 C CA . TYR A 1 172 ? 47.234 31.096 -45.057 1.00 58.50 172 TYR A CA 1
ATOM 1403 C C . TYR A 1 172 ? 46.718 32.497 -45.432 1.00 58.50 172 TYR A C 1
ATOM 1405 O O . TYR A 1 172 ? 47.527 33.354 -45.761 1.00 58.50 172 TYR A O 1
ATOM 1413 N N . LYS A 1 173 ? 45.400 32.756 -45.407 1.00 52.22 173 LYS A N 1
ATOM 1414 C CA . LYS A 1 173 ? 44.836 34.108 -45.608 1.00 52.22 173 LYS A CA 1
ATOM 1415 C C . LYS A 1 173 ? 44.648 34.897 -44.307 1.00 52.22 173 LYS A C 1
ATOM 1417 O O . LYS A 1 173 ? 44.374 36.086 -44.379 1.00 52.22 173 LYS A O 1
ATOM 1422 N N . SER A 1 174 ? 44.778 34.249 -43.148 1.00 51.03 174 SER A N 1
ATOM 1423 C CA . SER A 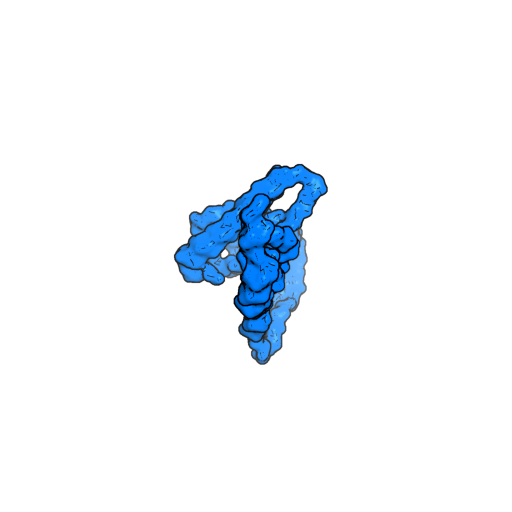1 174 ? 44.605 34.863 -41.820 1.00 51.03 174 SER A CA 1
ATOM 1424 C C . SER A 1 174 ? 45.935 35.175 -41.114 1.00 51.03 174 SER A C 1
ATOM 1426 O O . SER A 1 174 ? 45.927 35.629 -39.973 1.00 51.03 174 SER A O 1
ATOM 1428 N N . LEU A 1 175 ? 47.069 34.916 -41.769 1.00 51.31 175 LEU A N 1
ATOM 1429 C CA . LEU A 1 175 ? 48.408 35.325 -41.341 1.00 51.31 175 LEU A CA 1
ATOM 1430 C C . LEU A 1 175 ? 48.898 36.426 -42.292 1.00 51.31 175 LEU A C 1
ATOM 1432 O O . LEU A 1 175 ? 49.753 36.194 -43.145 1.00 51.31 175 LEU A O 1
ATOM 1436 N N . ALA A 1 176 ? 48.278 37.599 -42.182 1.00 42.25 176 ALA A N 1
ATOM 1437 C CA . ALA A 1 176 ? 48.718 38.870 -42.748 1.00 42.25 176 ALA A CA 1
ATOM 1438 C C . ALA A 1 176 ? 48.315 39.990 -41.785 1.00 42.25 176 ALA A C 1
ATOM 1440 O O . ALA A 1 176 ? 47.188 39.898 -41.244 1.00 42.25 176 ALA A O 1
#

pLDDT: mean 80.98, std 12.43, range [42.25, 95.88]

Foldseek 3Di:
DDDDLVVLCVVLVVVVVLLVVLVVVVVPPDPPDQDADPPQAEAEAADCVSCPPPPCVVCVLPPSVSSRYHYHYDDPDPVPDRPPDQWDKADPDPFKIFGQGHRVHGDRHIDTDDDDPPPDDPVVVVVVCVVDDDPPDPPPPPDPDDDPCVVVVHPDPVSVVVVVVVVVPPVVVVPD

Sequence (176 aa):
FVYNQRTRDQVLNSLNQILKLRRSQKEEATHKESTLFHPHYVVLVTDEKLILDHIIMEFFTEDPTELGCSLIFVEDVMSSLSENIQTVINIKDRNTGQLVMEEGVLKETDFRLDHFPADYDKERIARTLAPLNHLQNLKSS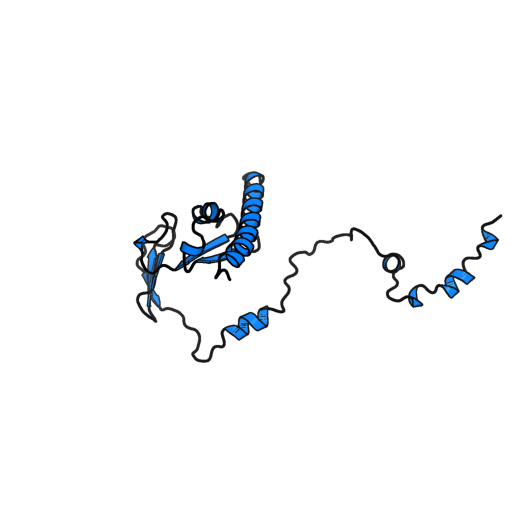IPDSVTFMEMYGAETFEDLQVSSRWKKNAPYKSLA

Secondary structure (DSSP, 8-state):
---SHHHHHHHHHHHHHHHHHHHHHHHHS-TTS----SSPEEEEES-GGGTTT-TTHHHHHS-GGGGTEEEEE--SSGGGS-TT---EEEE-SSSEEEEEEETTEEEEEEEEPP---TT--HHHHHHHHTT------------S---HHHHTT-SSTGGG-HHHHHHHS-GGGS--

Radius of gyration: 28.01 Å; chains: 1; bounding box: 72×55×66 Å